Protein AF-A0A8S0G201-F1 (afdb_monomer)

Secondary structure (DSSP, 8-state):
-----EEETTEEE--SS--HHHHHHHHH-TTS-HHHHHHHHHHHHHHSS--HHHHHHHHHHGGG-

InterPro domains:
  IPR019713 Inner membrane protein YlaC [PF10777] (2-61)

Mean predicted aligned error: 8.41 Å

Solvent-accessible surface area (backbone atoms only — not comparable to full-atom values): 4100 Å² total; per-residue (Å²): 133,90,79,81,62,46,73,57,97,88,41,78,45,76,68,67,51,58,58,68,70,56,54,53,49,54,63,71,35,88,88,50,58,67,71,58,41,55,51,50,51,53,47,36,76,74,59,62,72,46,31,64,63,60,56,50,48,58,63,48,59,62,76,78,111

pLDDT: mean 77.93, std 16.15, range [43.75, 95.12]

Organism: Escherichia coli (NCBI:txid562)

Radius of gyration: 12.56 Å; Cα contacts (8 Å, |Δi|>4): 37; chains: 1; bounding box: 30×27×24 Å

Foldseek 3Di:
DDQPFDQDPNDTDRDQFDDPVVLVCQLPDPVHDVVLNVVSVVCCVVPVTDGPVNSVCSVVVVVVD

Sequence (65 aa):
MLDFRVCYNGEWYNTRFVPAALVEAILNSPRVADVHKEQLQKMIVRKGELSFYDIFTLARAESTS

Structure (mmCIF, N/CA/C/O backbone):
data_AF-A0A8S0G201-F1
#
_entry.id   AF-A0A8S0G201-F1
#
loop_
_atom_site.group_PDB
_atom_site.id
_atom_site.type_symbol
_atom_site.label_atom_id
_atom_site.label_alt_id
_atom_site.label_comp_id
_atom_site.label_asym_id
_atom_site.label_entity_id
_atom_site.label_seq_id
_atom_site.pdbx_PDB_ins_code
_atom_site.Cartn_x
_atom_site.Cartn_y
_atom_site.Cartn_z
_atom_site.occupancy
_atom_site.B_iso_or_equiv
_atom_site.auth_seq_id
_atom_site.auth_comp_id
_atom_site.auth_asym_id
_atom_site.auth_atom_id
_atom_site.pdbx_PDB_model_num
ATOM 1 N N . MET A 1 1 ? 17.505 18.049 -11.136 1.00 45.78 1 MET A N 1
ATOM 2 C CA . MET A 1 1 ? 16.789 16.756 -11.194 1.00 45.78 1 MET A CA 1
ATOM 3 C C . MET A 1 1 ? 16.498 16.347 -9.758 1.00 45.78 1 MET A C 1
ATOM 5 O O . MET A 1 1 ? 17.441 16.270 -8.986 1.00 45.78 1 MET A O 1
ATOM 9 N N . LEU A 1 2 ? 15.222 16.244 -9.369 1.00 48.84 2 LEU A N 1
ATOM 10 C CA . LEU A 1 2 ? 14.816 15.979 -7.982 1.00 48.84 2 LEU A CA 1
ATOM 11 C C . LEU A 1 2 ? 15.008 14.487 -7.686 1.00 48.84 2 LEU A C 1
ATOM 13 O O . LEU A 1 2 ? 14.404 13.632 -8.337 1.00 48.84 2 LEU A O 1
ATOM 17 N N . ASP A 1 3 ? 15.914 14.191 -6.768 1.00 51.94 3 ASP A N 1
ATOM 18 C CA . ASP A 1 3 ? 16.359 12.842 -6.458 1.00 51.94 3 ASP A CA 1
ATOM 19 C C . ASP A 1 3 ? 15.458 12.236 -5.368 1.00 51.94 3 ASP A C 1
ATOM 21 O O . ASP A 1 3 ? 15.644 12.458 -4.177 1.00 51.94 3 ASP A O 1
ATOM 25 N N . PHE A 1 4 ? 14.421 11.512 -5.799 1.00 52.88 4 PHE A N 1
ATOM 26 C CA . PHE A 1 4 ? 13.424 10.855 -4.937 1.00 52.88 4 PHE A CA 1
ATOM 27 C C . PHE A 1 4 ? 13.921 9.513 -4.379 1.00 52.88 4 PHE A C 1
ATOM 29 O O . PHE A 1 4 ? 13.174 8.535 -4.344 1.00 52.88 4 PHE A O 1
ATO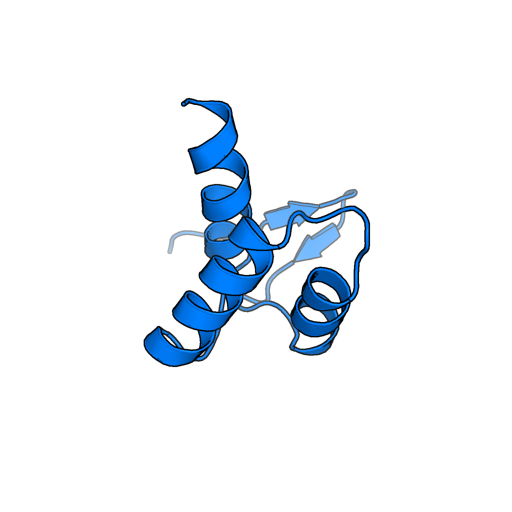M 36 N N . ARG A 1 5 ? 15.195 9.421 -3.992 1.00 57.31 5 ARG A N 1
ATOM 37 C CA . ARG A 1 5 ? 15.693 8.204 -3.351 1.00 57.31 5 ARG A CA 1
ATOM 38 C C . ARG A 1 5 ? 15.137 8.146 -1.928 1.00 57.31 5 ARG A C 1
ATOM 40 O O . ARG A 1 5 ? 15.384 9.036 -1.118 1.00 57.31 5 ARG A O 1
ATOM 47 N N . VAL A 1 6 ? 14.368 7.102 -1.632 1.00 57.72 6 VAL A N 1
ATOM 48 C CA . VAL A 1 6 ? 13.833 6.845 -0.289 1.00 57.72 6 VAL A CA 1
ATOM 49 C C . VAL A 1 6 ? 14.823 5.945 0.443 1.00 57.72 6 VAL A C 1
ATOM 51 O O . VAL A 1 6 ? 15.197 4.892 -0.072 1.00 57.72 6 VAL A O 1
ATOM 54 N N . CYS A 1 7 ? 15.262 6.370 1.630 1.00 61.75 7 CYS A N 1
ATOM 55 C CA . CYS A 1 7 ? 16.058 5.540 2.528 1.00 61.75 7 CYS A CA 1
ATOM 56 C C . CYS A 1 7 ? 15.113 4.793 3.474 1.00 61.75 7 CYS A C 1
ATOM 58 O O . CYS A 1 7 ? 14.420 5.417 4.280 1.00 61.75 7 CYS A O 1
ATOM 60 N N . TYR A 1 8 ? 15.077 3.466 3.376 1.00 53.41 8 TYR A N 1
ATOM 61 C CA . TYR A 1 8 ? 14.393 2.604 4.339 1.00 53.41 8 TYR A CA 1
ATOM 62 C C . TYR A 1 8 ? 15.400 1.578 4.859 1.00 53.41 8 TYR A C 1
ATOM 64 O O . TYR A 1 8 ? 16.051 0.895 4.075 1.00 53.41 8 TYR A O 1
ATOM 72 N N . ASN A 1 9 ? 15.574 1.511 6.183 1.00 49.12 9 ASN A N 1
ATOM 73 C CA . ASN A 1 9 ? 16.556 0.642 6.848 1.00 49.12 9 ASN A CA 1
ATOM 74 C C . ASN A 1 9 ? 18.021 0.817 6.368 1.00 49.12 9 ASN A C 1
ATOM 76 O O . ASN A 1 9 ? 18.794 -0.135 6.365 1.00 49.12 9 ASN A O 1
ATOM 80 N N . GLY A 1 10 ? 18.404 2.026 5.940 1.00 66.88 10 GLY A N 1
ATOM 81 C CA . GLY A 1 10 ? 19.752 2.321 5.431 1.00 66.88 10 GLY A CA 1
ATOM 82 C C . GLY A 1 10 ? 19.972 1.980 3.953 1.00 66.88 10 GLY A C 1
ATOM 83 O O . GLY A 1 10 ? 21.047 2.258 3.424 1.00 66.88 10 GLY A O 1
ATOM 84 N N . GLU A 1 11 ? 18.965 1.425 3.278 1.00 52.41 11 GLU A N 1
ATOM 85 C CA . GLU A 1 11 ? 19.042 1.035 1.874 1.00 52.41 11 GLU A CA 1
ATOM 86 C C . GLU A 1 11 ? 18.349 2.070 0.977 1.00 52.41 11 GLU A C 1
ATOM 88 O O . GLU A 1 11 ? 17.280 2.599 1.302 1.00 52.41 11 GLU A O 1
ATOM 93 N N . TRP A 1 12 ? 18.992 2.393 -0.146 1.00 63.34 12 TRP A N 1
ATOM 94 C CA . TRP A 1 12 ? 18.521 3.397 -1.095 1.00 63.34 12 TRP A CA 1
ATOM 95 C C . TRP A 1 12 ? 17.648 2.744 -2.160 1.00 63.34 12 TRP A C 1
ATOM 97 O O . TRP A 1 12 ? 18.150 2.112 -3.089 1.00 63.34 12 TRP A O 1
ATOM 107 N N . TYR A 1 13 ? 16.338 2.946 -2.068 1.00 58.19 13 TYR A N 1
ATOM 108 C CA . TYR A 1 13 ? 15.408 2.435 -3.067 1.00 58.19 13 TYR A CA 1
ATOM 109 C C . TYR A 1 13 ? 15.296 3.443 -4.221 1.00 58.19 13 TYR A C 1
ATOM 111 O O . TYR A 1 13 ? 14.859 4.581 -4.038 1.00 58.19 13 TYR A O 1
ATOM 119 N N . ASN A 1 14 ? 15.753 3.036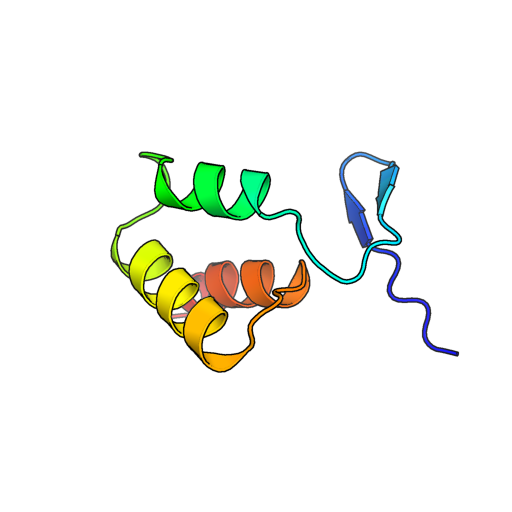 -5.413 1.00 52.22 14 ASN A N 1
ATOM 120 C CA . ASN A 1 14 ? 15.687 3.832 -6.648 1.00 52.22 14 ASN A CA 1
ATOM 121 C C . ASN A 1 14 ? 14.371 3.615 -7.416 1.00 52.22 14 ASN A C 1
ATOM 123 O O . ASN A 1 14 ? 13.952 4.471 -8.196 1.00 52.22 14 ASN A O 1
ATOM 127 N N . THR A 1 15 ? 13.709 2.477 -7.192 1.00 57.59 15 THR A N 1
ATOM 128 C CA . THR A 1 15 ? 12.476 2.134 -7.895 1.00 57.59 15 THR A CA 1
ATOM 129 C C . THR A 1 15 ? 11.361 3.062 -7.442 1.00 57.59 15 THR A C 1
ATOM 131 O O . THR A 1 15 ? 10.939 3.046 -6.287 1.00 57.59 15 THR A O 1
ATOM 134 N N . ARG A 1 16 ? 10.874 3.888 -8.373 1.00 70.31 16 ARG A N 1
ATOM 135 C CA . ARG A 1 16 ? 9.759 4.805 -8.114 1.00 70.31 16 ARG A CA 1
ATOM 136 C C . ARG A 1 16 ? 8.478 4.079 -7.724 1.00 70.31 16 ARG A C 1
ATOM 138 O O . ARG A 1 16 ? 7.657 4.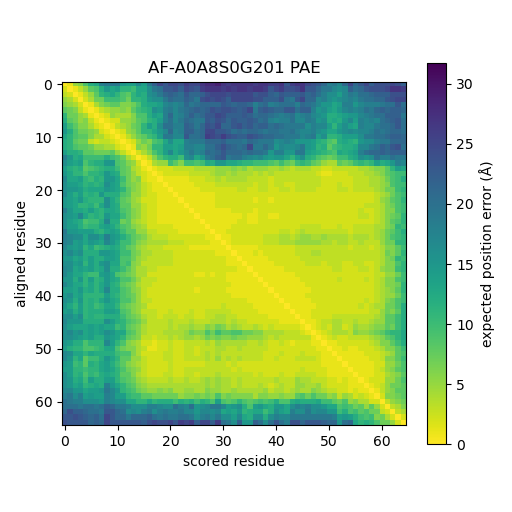678 -7.037 1.00 70.31 16 ARG A O 1
ATOM 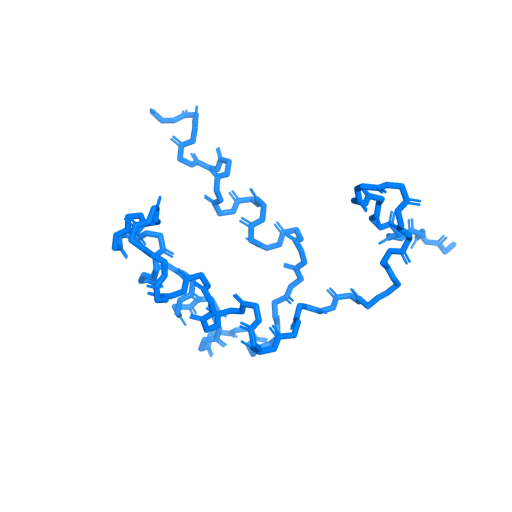145 N N . PHE A 1 17 ? 8.327 2.830 -8.158 1.00 82.94 17 PHE A N 1
ATOM 146 C CA . PHE A 1 17 ? 7.142 2.015 -7.940 1.00 82.94 17 PHE A CA 1
ATOM 147 C C . PHE A 1 17 ? 7.426 0.853 -6.996 1.00 82.94 17 PHE A C 1
ATOM 149 O O . PHE A 1 17 ? 8.520 0.286 -6.989 1.00 82.94 17 PHE A O 1
ATOM 156 N N . VAL A 1 18 ? 6.431 0.503 -6.191 1.00 85.56 18 VAL A N 1
ATOM 157 C CA . VAL A 1 18 ? 6.500 -0.653 -5.311 1.00 85.56 18 VAL A CA 1
ATOM 158 C C . VAL A 1 18 ? 6.254 -1.944 -6.092 1.00 85.56 18 VAL A C 1
ATOM 160 O O . VAL A 1 18 ? 5.446 -1.959 -7.021 1.00 85.56 18 VAL A O 1
ATOM 163 N N . PRO A 1 19 ? 6.919 -3.050 -5.721 1.00 87.31 19 PRO A N 1
ATOM 164 C CA . PRO A 1 19 ? 6.681 -4.334 -6.361 1.00 87.31 19 PRO A CA 1
ATOM 165 C C . PRO A 1 19 ? 5.274 -4.854 -6.039 1.00 87.31 19 PRO A C 1
ATOM 167 O O . PRO A 1 19 ? 4.780 -4.683 -4.922 1.00 87.31 19 PRO A O 1
ATOM 170 N N . ALA A 1 20 ? 4.662 -5.565 -6.990 1.00 87.50 20 ALA A N 1
ATOM 171 C CA . ALA A 1 20 ? 3.341 -6.176 -6.813 1.00 87.50 20 ALA A CA 1
ATOM 172 C C . ALA A 1 20 ? 3.281 -7.096 -5.578 1.00 87.50 20 ALA A C 1
ATOM 174 O O . ALA A 1 20 ? 2.325 -7.034 -4.812 1.00 87.50 20 ALA A O 1
ATOM 175 N N . ALA A 1 21 ? 4.358 -7.839 -5.303 1.00 88.31 21 ALA A N 1
ATOM 176 C CA . ALA A 1 21 ? 4.455 -8.694 -4.121 1.00 88.31 21 ALA A CA 1
ATOM 177 C C . ALA A 1 21 ? 4.307 -7.923 -2.792 1.00 88.31 21 ALA A C 1
ATOM 179 O O . ALA A 1 21 ? 3.746 -8.451 -1.834 1.00 88.31 21 ALA A O 1
ATOM 180 N N . LEU A 1 22 ? 4.771 -6.666 -2.716 1.00 88.62 22 LEU A N 1
ATOM 181 C CA . LEU A 1 22 ? 4.574 -5.834 -1.523 1.00 88.62 22 LEU A CA 1
ATOM 182 C C . LEU A 1 22 ? 3.104 -5.440 -1.372 1.00 88.62 22 LEU A C 1
ATOM 184 O O . LEU A 1 22 ? 2.565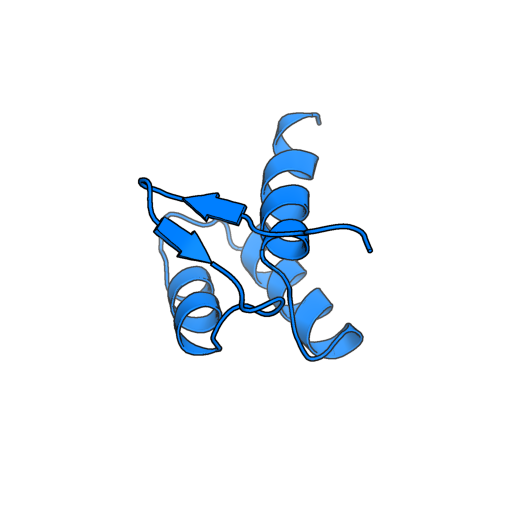 -5.470 -0.269 1.00 88.62 22 LEU A O 1
ATOM 188 N N . VAL A 1 23 ? 2.453 -5.088 -2.480 1.00 90.12 23 VAL A N 1
ATOM 189 C CA . VAL A 1 23 ? 1.023 -4.769 -2.496 1.00 90.12 23 VAL A CA 1
ATOM 190 C C . VAL A 1 23 ? 0.205 -5.974 -2.032 1.00 90.12 23 VAL A C 1
ATOM 192 O O . VAL A 1 23 ? -0.631 -5.840 -1.141 1.00 90.12 23 VAL A O 1
ATOM 195 N N . GLU A 1 24 ? 0.488 -7.162 -2.563 1.00 92.62 24 GLU A N 1
ATOM 196 C CA . GLU A 1 24 ? -0.164 -8.403 -2.138 1.00 92.62 24 GLU A CA 1
ATOM 197 C C . GLU A 1 24 ? 0.087 -8.707 -0.656 1.00 92.62 24 GLU A C 1
ATOM 199 O O . GLU A 1 24 ? -0.840 -9.090 0.059 1.00 92.62 24 GLU A O 1
ATOM 204 N N . ALA A 1 25 ? 1.306 -8.482 -0.159 1.00 93.31 25 ALA A N 1
ATOM 205 C CA . ALA A 1 25 ? 1.618 -8.644 1.258 1.00 93.31 25 ALA A CA 1
ATOM 206 C C . ALA A 1 25 ? 0.809 -7.681 2.147 1.00 93.31 25 ALA A C 1
ATOM 208 O O . ALA A 1 25 ? 0.332 -8.082 3.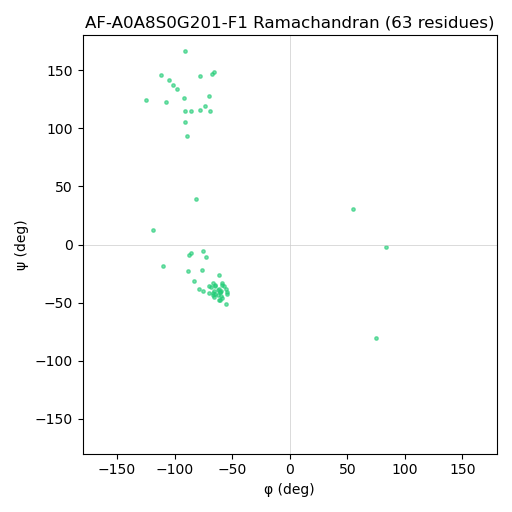208 1.00 93.31 25 ALA A O 1
ATOM 209 N N . ILE A 1 26 ? 0.600 -6.431 1.713 1.00 91.69 26 ILE A N 1
ATOM 210 C CA . ILE A 1 26 ? -0.238 -5.454 2.428 1.00 91.69 26 ILE A CA 1
ATOM 211 C C . ILE A 1 26 ? -1.706 -5.909 2.442 1.00 91.69 26 ILE A C 1
ATOM 213 O O . ILE A 1 26 ? -2.339 -5.886 3.499 1.00 91.69 26 ILE A O 1
ATOM 217 N N . LEU A 1 27 ? -2.238 -6.377 1.308 1.00 92.69 27 LEU A N 1
ATOM 218 C CA . LEU A 1 27 ? -3.626 -6.848 1.199 1.00 92.69 27 LEU A CA 1
ATOM 219 C C . LEU A 1 27 ? -3.897 -8.098 2.053 1.00 92.69 27 LEU A C 1
ATOM 221 O O . LEU A 1 27 ? -4.968 -8.223 2.648 1.00 92.69 27 LEU A O 1
ATOM 225 N N . ASN A 1 28 ? -2.918 -8.992 2.183 1.00 95.12 28 ASN A N 1
ATOM 226 C CA . ASN A 1 28 ? -3.040 -10.202 3.001 1.00 95.12 28 ASN A CA 1
ATOM 227 C C . ASN A 1 28 ? -2.664 -9.992 4.477 1.00 95.12 28 ASN A C 1
ATOM 229 O O . ASN A 1 28 ? -2.892 -10.872 5.305 1.00 95.12 28 ASN A O 1
ATOM 233 N N . SER A 1 29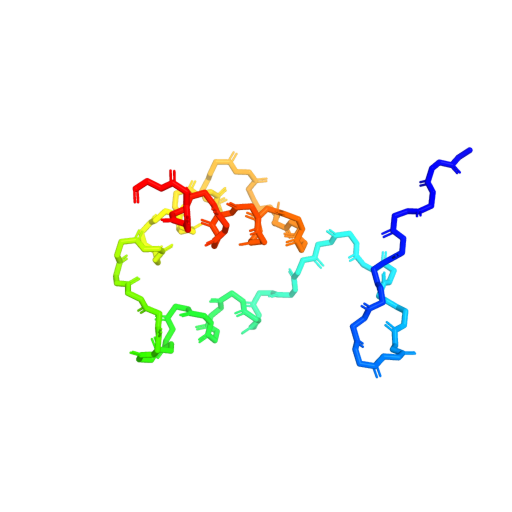 ? -2.103 -8.836 4.840 1.00 93.12 29 SER A N 1
ATOM 234 C CA . SER A 1 29 ? -1.678 -8.577 6.214 1.00 93.12 29 SER A CA 1
ATOM 235 C C . SER A 1 29 ? -2.886 -8.417 7.148 1.00 93.12 29 SER A C 1
ATOM 237 O O . SER A 1 29 ? -3.744 -7.566 6.895 1.00 93.12 29 SER A O 1
ATOM 239 N N . PRO A 1 30 ? -2.956 -9.154 8.272 1.00 92.56 30 PRO A N 1
ATOM 240 C CA . PRO A 1 30 ? -3.997 -8.957 9.283 1.00 92.56 30 PRO A CA 1
ATOM 241 C C . PRO A 1 30 ? -3.790 -7.672 10.099 1.00 92.56 30 PRO A C 1
ATOM 243 O O . PRO A 1 30 ? -4.662 -7.270 10.858 1.00 92.56 30 PRO A O 1
ATOM 246 N N . ARG A 1 31 ? -2.627 -7.019 9.966 1.00 90.75 31 ARG A N 1
ATOM 247 C CA . ARG A 1 31 ? -2.288 -5.781 10.688 1.00 90.75 31 ARG A CA 1
ATOM 248 C C . ARG A 1 31 ? -2.795 -4.519 9.989 1.00 90.75 31 ARG A C 1
ATOM 250 O O . ARG A 1 31 ? -2.643 -3.430 10.531 1.00 90.75 31 ARG A O 1
ATOM 257 N N . VAL A 1 32 ? -3.330 -4.658 8.780 1.00 90.56 32 VAL A N 1
ATOM 258 C CA . VAL A 1 32 ? -3.835 -3.556 7.960 1.00 90.56 32 VAL A CA 1
ATOM 259 C C . VAL A 1 32 ? -5.353 -3.654 7.958 1.00 90.56 32 VAL A C 1
ATOM 261 O O . VAL A 1 32 ? -5.893 -4.694 7.588 1.00 90.56 32 VAL A O 1
ATOM 264 N N . ALA A 1 33 ? -6.034 -2.594 8.392 1.00 90.56 33 ALA A N 1
ATOM 265 C CA . ALA A 1 33 ? -7.493 -2.571 8.411 1.00 90.56 33 ALA A CA 1
ATOM 266 C C . ALA A 1 33 ? -8.064 -2.626 6.985 1.00 90.56 33 ALA A C 1
ATOM 268 O O . ALA A 1 33 ? -7.463 -2.084 6.054 1.00 90.56 33 ALA A O 1
ATOM 269 N N . ASP A 1 34 ? -9.235 -3.243 6.820 1.00 90.50 34 ASP A N 1
ATOM 270 C CA . ASP A 1 34 ? -9.847 -3.462 5.503 1.00 90.50 34 ASP A CA 1
ATOM 271 C C . ASP A 1 34 ? -10.094 -2.161 4.730 1.00 90.50 34 ASP A C 1
ATOM 273 O O . ASP A 1 34 ? -9.839 -2.114 3.529 1.00 90.50 34 ASP A O 1
ATOM 277 N N . VAL A 1 35 ? -10.431 -1.069 5.425 1.00 89.38 35 VAL A N 1
ATOM 278 C CA . VAL A 1 35 ? -10.585 0.265 4.816 1.00 89.38 35 VAL A CA 1
ATOM 279 C C . VAL A 1 35 ? -9.337 0.706 4.037 1.00 89.38 35 VAL A C 1
ATOM 281 O O . VAL A 1 35 ? -9.443 1.167 2.898 1.00 89.38 35 VAL A O 1
ATOM 284 N N . HIS A 1 36 ? -8.141 0.472 4.585 1.00 88.38 36 HIS A N 1
ATOM 285 C CA . HIS A 1 36 ? -6.883 0.810 3.920 1.00 88.38 36 HIS A CA 1
ATOM 286 C C . HIS A 1 36 ? -6.631 -0.100 2.714 1.00 88.38 36 HIS A C 1
ATOM 288 O O . HIS A 1 36 ? -6.096 0.343 1.698 1.00 88.38 36 HIS A O 1
ATOM 294 N N . LYS A 1 37 ? -7.022 -1.378 2.799 1.00 93.06 37 LYS A N 1
ATOM 295 C CA . LYS A 1 37 ? -6.892 -2.337 1.692 1.00 93.06 37 LYS A CA 1
ATOM 296 C C . LYS A 1 37 ? -7.805 -1.960 0.532 1.00 93.06 37 LYS A C 1
ATOM 298 O O . LYS A 1 37 ? -7.359 -1.949 -0.613 1.00 93.06 37 LYS A O 1
ATOM 303 N N . GLU A 1 38 ? -9.046 -1.581 0.822 1.00 93.00 38 GLU A N 1
ATOM 304 C CA . GLU A 1 38 ? -9.998 -1.100 -0.180 1.00 93.00 38 GLU A CA 1
ATOM 305 C C . GLU A 1 38 ? -9.501 0.179 -0.863 1.00 93.00 38 GLU A C 1
ATOM 307 O O . GLU A 1 38 ? -9.586 0.317 -2.087 1.00 93.00 38 GLU A O 1
ATOM 312 N N . GLN A 1 39 ? -8.960 1.127 -0.094 1.00 91.00 39 GLN A N 1
ATOM 313 C CA . GLN A 1 39 ? -8.378 2.344 -0.659 1.00 91.00 39 GLN A CA 1
ATOM 314 C C . GLN A 1 39 ? -7.144 2.042 -1.517 1.00 91.00 39 GLN A C 1
ATOM 316 O O . GLN A 1 39 ? -7.035 2.569 -2.626 1.00 91.00 39 GLN A O 1
ATOM 321 N N . LEU A 1 40 ? -6.262 1.148 -1.064 1.00 91.62 40 LEU A N 1
ATOM 322 C CA . LEU A 1 40 ? -5.102 0.702 -1.832 1.00 91.62 40 LEU A CA 1
ATOM 323 C C . LEU A 1 40 ? -5.524 0.069 -3.167 1.00 91.62 40 LEU A C 1
ATOM 325 O O . LEU A 1 40 ? -4.991 0.434 -4.214 1.00 91.62 40 LEU A O 1
ATOM 329 N N . GLN A 1 41 ? -6.530 -0.811 -3.158 1.00 92.25 41 GLN A N 1
ATOM 330 C CA . GLN A 1 41 ? -7.091 -1.413 -4.373 1.00 92.25 41 GLN A CA 1
ATOM 331 C C . GLN A 1 41 ? -7.652 -0.362 -5.337 1.00 92.25 41 GLN A C 1
ATOM 333 O O . GLN A 1 41 ? -7.359 -0.404 -6.534 1.00 92.25 41 GLN A O 1
ATOM 338 N N . LYS A 1 42 ? -8.395 0.630 -4.831 1.00 92.50 42 LYS A N 1
ATOM 339 C CA . LYS A 1 42 ? -8.897 1.749 -5.651 1.00 92.50 42 LYS A CA 1
ATOM 340 C C . LYS A 1 42 ? -7.756 2.540 -6.292 1.00 92.50 42 LYS A C 1
ATOM 342 O O . LYS A 1 42 ? -7.859 2.930 -7.456 1.00 92.50 42 LYS A O 1
ATOM 347 N N . MET A 1 43 ? -6.664 2.769 -5.560 1.00 90.81 43 MET A N 1
ATOM 348 C CA . MET A 1 43 ? -5.492 3.467 -6.092 1.00 90.81 43 MET A CA 1
ATOM 349 C C . MET A 1 43 ? -4.800 2.665 -7.198 1.00 90.81 43 MET A C 1
ATOM 351 O O . MET A 1 43 ? -4.437 3.257 -8.211 1.00 90.81 43 MET A O 1
ATOM 355 N N . ILE A 1 44 ? -4.682 1.341 -7.056 1.00 90.56 44 ILE A N 1
ATOM 356 C CA . ILE A 1 44 ? -4.115 0.460 -8.094 1.00 90.56 44 ILE A CA 1
ATOM 357 C C . ILE A 1 44 ? -4.957 0.519 -9.367 1.00 90.56 44 ILE A C 1
ATOM 359 O O . ILE A 1 44 ? -4.419 0.748 -10.443 1.00 90.56 44 ILE A O 1
ATOM 363 N N . VAL A 1 45 ? -6.282 0.393 -9.258 1.00 91.69 45 VAL A N 1
ATOM 364 C CA . VAL A 1 45 ? -7.174 0.447 -10.432 1.00 91.69 45 VAL A CA 1
ATOM 365 C C . VAL A 1 45 ? -7.076 1.798 -11.147 1.00 91.69 45 VAL A C 1
ATOM 367 O O . VAL A 1 45 ? -7.100 1.857 -12.373 1.00 91.69 45 VAL A O 1
ATOM 370 N N . ARG A 1 46 ? -6.948 2.895 -10.393 1.00 89.62 46 ARG A N 1
ATOM 371 C CA . ARG A 1 46 ? -6.899 4.250 -10.958 1.00 89.62 46 ARG A CA 1
ATOM 372 C C . ARG A 1 46 ? -5.536 4.619 -11.546 1.00 89.62 46 ARG A C 1
ATOM 374 O O . ARG A 1 46 ? -5.488 5.359 -12.525 1.00 89.62 46 ARG A O 1
ATOM 381 N N . LYS A 1 47 ? -4.445 4.201 -10.901 1.00 87.31 47 LYS A N 1
ATOM 382 C CA . LYS A 1 47 ? -3.082 4.689 -11.169 1.00 87.31 47 LYS A CA 1
ATOM 383 C C . LYS A 1 47 ? -2.188 3.638 -11.837 1.00 87.31 47 LYS A C 1
ATOM 385 O O . LYS A 1 47 ? -1.177 3.998 -12.429 1.00 87.31 47 LYS A O 1
ATOM 390 N N . GLY A 1 48 ? -2.565 2.363 -11.755 1.00 85.31 48 GLY A N 1
ATOM 391 C CA . GLY A 1 48 ? -1.769 1.217 -12.185 1.00 85.31 48 GLY A CA 1
ATOM 392 C C . GLY A 1 48 ? -0.645 0.931 -11.195 1.00 85.31 48 GLY A C 1
ATOM 393 O O . GLY A 1 48 ? -0.767 0.064 -10.333 1.00 85.31 48 GLY A O 1
ATOM 394 N N . GLU A 1 49 ? 0.438 1.694 -11.302 1.00 85.50 49 GLU A N 1
ATOM 395 C CA . GLU A 1 49 ? 1.631 1.530 -10.473 1.00 85.50 49 GLU A CA 1
ATOM 396 C C . GLU A 1 49 ? 1.629 2.517 -9.300 1.00 85.50 49 GLU A C 1
ATOM 398 O O . GLU A 1 49 ? 1.361 3.714 -9.450 1.00 85.50 49 GLU A O 1
ATOM 403 N N . LEU A 1 50 ? 1.944 2.013 -8.106 1.00 88.31 50 LEU A N 1
ATOM 404 C CA . LEU A 1 50 ? 1.998 2.814 -6.886 1.00 88.31 50 LEU A CA 1
ATOM 405 C C . LEU A 1 50 ? 3.436 3.083 -6.485 1.00 88.31 50 LEU A C 1
ATOM 407 O O . LEU A 1 50 ? 4.279 2.200 -6.575 1.00 88.31 50 LEU A O 1
ATOM 411 N N . SER A 1 51 ? 3.710 4.291 -6.002 1.00 87.38 51 SER A N 1
ATOM 412 C CA . SER A 1 51 ? 4.989 4.622 -5.377 1.00 87.38 51 SER A CA 1
ATOM 413 C C . SER A 1 51 ? 4.963 4.379 -3.870 1.00 87.38 51 SER A C 1
ATOM 415 O O . SER A 1 51 ? 3.899 4.258 -3.262 1.00 87.38 51 SER A O 1
ATOM 417 N N . PHE A 1 52 ? 6.137 4.384 -3.234 1.00 82.62 52 PHE A N 1
ATOM 418 C CA . PHE A 1 52 ? 6.218 4.379 -1.770 1.00 82.62 52 PHE A CA 1
ATOM 419 C C . PHE A 1 52 ? 5.410 5.532 -1.151 1.00 82.62 52 PHE A C 1
ATOM 421 O O . PHE A 1 52 ? 4.710 5.340 -0.158 1.00 82.62 52 PHE A O 1
ATOM 428 N N . TYR A 1 53 ? 5.463 6.723 -1.757 1.00 82.94 53 TYR A N 1
ATOM 429 C CA . TYR A 1 53 ? 4.749 7.891 -1.246 1.00 82.94 53 TYR A CA 1
ATOM 430 C C . TYR A 1 53 ? 3.234 7.724 -1.300 1.00 82.94 53 TYR A C 1
ATOM 432 O O . TYR A 1 53 ? 2.572 8.175 -0.377 1.00 82.94 53 TYR A O 1
ATOM 440 N N . ASP A 1 54 ? 2.697 7.056 -2.323 1.00 86.81 54 ASP A N 1
ATOM 441 C CA . ASP A 1 54 ? 1.263 6.762 -2.419 1.00 86.81 54 ASP A CA 1
ATOM 442 C C . ASP A 1 54 ? 0.778 5.909 -1.236 1.00 86.81 54 ASP A C 1
ATOM 444 O O . ASP A 1 54 ? -0.276 6.171 -0.666 1.00 86.81 54 ASP A O 1
ATOM 448 N N . ILE A 1 55 ? 1.576 4.917 -0.830 1.00 85.88 55 ILE A N 1
ATOM 449 C CA . ILE A 1 55 ? 1.262 4.043 0.310 1.00 85.88 55 ILE A CA 1
ATOM 450 C C . ILE A 1 55 ? 1.480 4.775 1.640 1.00 85.88 55 ILE A C 1
ATOM 452 O O . ILE A 1 55 ? 0.687 4.643 2.571 1.00 85.88 55 ILE A O 1
ATOM 456 N N . PHE A 1 56 ? 2.540 5.576 1.743 1.00 84.00 56 PHE A N 1
ATOM 457 C CA . PHE A 1 56 ? 2.841 6.336 2.954 1.00 84.00 56 PHE A CA 1
ATOM 458 C C . PHE A 1 56 ? 1.797 7.419 3.246 1.00 84.00 56 PHE A C 1
ATOM 460 O O . PHE A 1 56 ? 1.406 7.602 4.399 1.00 84.00 56 PHE A O 1
ATOM 467 N N . THR A 1 57 ? 1.337 8.146 2.223 1.00 82.06 57 THR A N 1
ATOM 468 C CA . THR A 1 57 ? 0.290 9.163 2.390 1.00 82.06 57 THR A CA 1
ATOM 469 C C . THR A 1 57 ? -1.049 8.532 2.729 1.00 82.06 57 THR A C 1
ATOM 471 O O . THR A 1 57 ? -1.744 9.084 3.576 1.00 82.06 57 THR A O 1
ATOM 474 N N . LEU A 1 58 ? -1.367 7.364 2.161 1.00 83.44 58 LEU A N 1
ATOM 475 C CA . LEU A 1 58 ? -2.538 6.575 2.542 1.00 83.44 58 LEU A CA 1
ATOM 476 C C . LEU A 1 58 ? -2.531 6.260 4.046 1.00 83.44 58 LEU A C 1
ATOM 478 O O . LEU A 1 58 ? -3.482 6.584 4.746 1.00 83.44 58 LEU A O 1
ATOM 482 N N . ALA A 1 59 ? -1.419 5.727 4.559 1.00 80.62 59 ALA A N 1
ATOM 483 C CA . ALA A 1 59 ? -1.283 5.393 5.978 1.00 80.62 59 ALA A CA 1
ATOM 484 C C . ALA A 1 59 ? -1.283 6.628 6.905 1.00 80.62 59 ALA A C 1
ATOM 486 O O . ALA A 1 59 ? -1.747 6.559 8.043 1.00 80.62 59 ALA A O 1
ATOM 487 N N . ARG A 1 60 ? -0.749 7.771 6.448 1.00 74.75 60 ARG A N 1
ATOM 488 C CA . ARG A 1 60 ? -0.691 9.007 7.251 1.00 74.75 60 ARG A CA 1
ATOM 489 C C . ARG A 1 60 ? -1.966 9.833 7.236 1.00 74.75 60 ARG A C 1
ATOM 491 O O . ARG A 1 60 ? -2.217 10.516 8.227 1.00 74.75 60 ARG A O 1
ATOM 498 N N . ALA A 1 61 ? -2.730 9.818 6.147 1.00 63.78 61 ALA A N 1
ATOM 499 C CA . ALA A 1 61 ? -3.977 10.571 6.049 1.00 63.78 61 ALA A CA 1
ATOM 500 C C . ALA A 1 61 ? -4.957 10.174 7.166 1.00 63.78 61 ALA A C 1
ATOM 502 O O . ALA A 1 61 ? -5.608 11.043 7.740 1.00 63.78 61 ALA A O 1
ATOM 503 N N . GLU A 1 62 ? -4.970 8.898 7.557 1.00 57.53 62 GLU A N 1
ATOM 504 C CA . GLU A 1 62 ? -5.797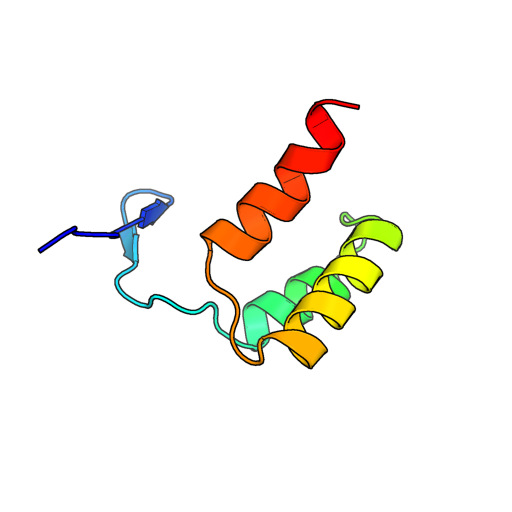 8.407 8.666 1.00 57.53 62 GLU A CA 1
ATOM 505 C C . GLU A 1 62 ? -5.246 8.768 10.056 1.00 57.53 62 GLU A C 1
ATOM 507 O O . GLU A 1 62 ? -6.004 8.862 11.011 1.00 57.53 62 GLU A O 1
ATOM 512 N N . SER A 1 63 ? -3.947 9.062 10.198 1.00 55.88 63 SER A N 1
ATOM 513 C CA . SER A 1 63 ? -3.360 9.445 11.498 1.00 55.88 63 SER A CA 1
ATOM 514 C C . SER A 1 63 ? -3.698 10.880 11.937 1.00 55.88 63 SER A C 1
ATOM 516 O O . SER A 1 63 ? -3.295 11.291 13.022 1.00 55.88 63 SER A O 1
ATOM 518 N N . THR A 1 64 ? -4.369 11.667 11.086 1.00 50.09 64 THR A N 1
ATOM 519 C CA . THR A 1 64 ? -4.694 13.087 11.344 1.00 50.09 64 THR A CA 1
ATOM 520 C C . THR A 1 64 ? -6.209 13.355 11.371 1.00 50.09 64 THR A C 1
ATOM 522 O O . THR A 1 64 ? -6.611 14.514 11.336 1.00 50.09 64 THR A O 1
ATOM 525 N N . SER A 1 65 ? -7.053 12.316 11.416 1.00 43.75 65 SER A N 1
ATOM 526 C CA . SER A 1 65 ? -8.518 12.451 11.542 1.00 43.75 65 SER A CA 1
ATOM 527 C C . SER A 1 65 ? -9.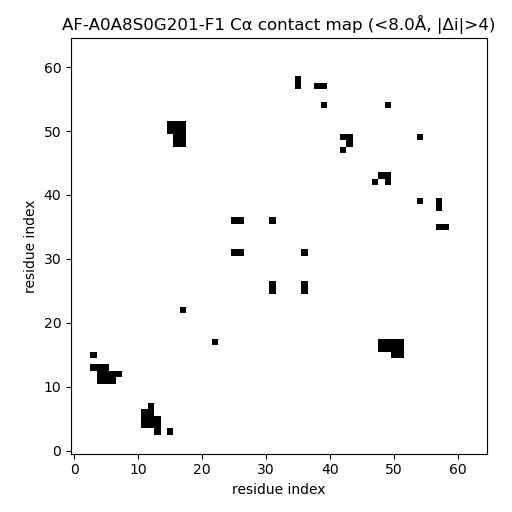015 12.054 12.926 1.00 43.75 65 SER A C 1
ATOM 529 O O . SER A 1 65 ? -8.433 11.113 13.507 1.00 43.75 65 SER A O 1
#